Protein AF-A0A172WRQ0-F1 (afdb_monomer)

pLDDT: mean 85.92, std 15.56, range [36.5, 96.69]

Organism: Stutzerimonas stutzeri (NCBI:txid316)

Solvent-accessible surface area (backbone atoms only —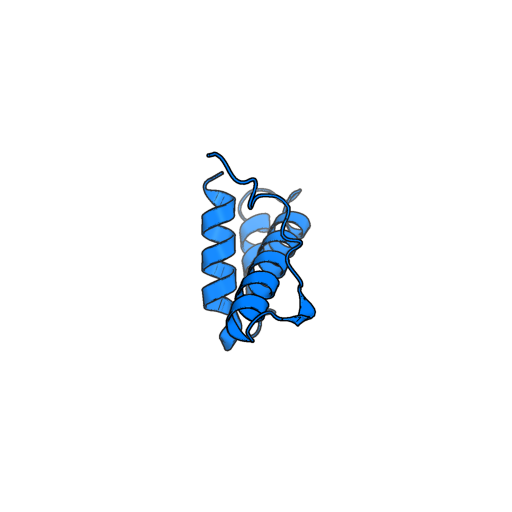 not comparable to full-atom values): 4396 Å² total; per-residue (Å²): 134,89,76,79,70,87,72,68,74,82,58,75,84,77,52,52,72,66,59,50,50,53,53,51,18,41,52,50,26,51,50,52,50,61,76,36,60,91,47,61,72,72,58,23,54,52,52,50,51,55,58,52,67,74,41,56,75,89,50,35,65,54,22,52,52,38,39,51,68,60,68,77,108

Secondary structure (DSSP, 8-state):
----GGGS---GGG--HHHHHHHHHHHHHHHHHHHTTT--HHHHHHHHHHHHHTS-TTTHHHHHHHHHHHH--

Structure (mmCIF, N/CA/C/O backbone):
data_AF-A0A172WRQ0-F1
#
_entry.id   AF-A0A172WRQ0-F1
#
loop_
_atom_site.group_PDB
_atom_site.id
_atom_site.type_symbol
_atom_site.label_atom_id
_atom_site.label_alt_id
_atom_site.label_comp_id
_atom_site.label_asym_id
_atom_site.label_entity_id
_atom_site.label_seq_id
_atom_site.pdbx_PDB_ins_code
_atom_site.Cartn_x
_atom_site.Cartn_y
_atom_site.Cartn_z
_atom_site.occupancy
_atom_site.B_iso_or_equiv
_atom_site.auth_seq_id
_atom_site.auth_comp_id
_atom_site.auth_asym_id
_atom_site.auth_atom_id
_atom_site.pdbx_PDB_model_num
ATOM 1 N N . MET A 1 1 ? 13.931 27.192 -26.735 1.00 36.50 1 MET A N 1
ATOM 2 C CA . MET A 1 1 ? 13.138 26.157 -27.431 1.00 36.50 1 MET A CA 1
ATOM 3 C C . MET A 1 1 ? 12.547 25.227 -26.385 1.00 36.50 1 MET A C 1
ATOM 5 O O . MET A 1 1 ? 13.209 24.311 -25.921 1.00 36.50 1 MET A O 1
ATOM 9 N N . THR A 1 2 ? 11.339 25.533 -25.926 1.00 49.31 2 THR A N 1
ATOM 10 C CA . THR A 1 2 ? 10.562 24.719 -24.986 1.00 49.31 2 THR A CA 1
ATOM 11 C C . THR A 1 2 ? 9.841 23.630 -25.774 1.00 49.31 2 THR A C 1
ATOM 13 O O . THR A 1 2 ? 8.708 23.809 -26.211 1.00 49.31 2 THR A O 1
ATOM 16 N N . SER A 1 3 ? 10.520 22.507 -26.007 1.00 45.72 3 SER A N 1
ATOM 17 C CA . SER A 1 3 ? 9.869 21.330 -26.584 1.00 45.72 3 SER A CA 1
ATOM 18 C C . SER A 1 3 ? 9.045 20.636 -25.508 1.00 45.72 3 SER A C 1
ATOM 20 O O . SER A 1 3 ? 9.563 20.165 -24.497 1.00 45.72 3 SER A O 1
ATOM 22 N N . SER A 1 4 ? 7.738 20.618 -25.743 1.00 50.94 4 SER A N 1
ATOM 23 C CA . SER A 1 4 ? 6.705 19.969 -24.945 1.00 50.94 4 SER A CA 1
ATOM 24 C C . SER A 1 4 ? 6.926 18.450 -24.883 1.00 50.94 4 SER A C 1
ATOM 26 O O . SER A 1 4 ? 6.339 17.688 -25.643 1.00 50.94 4 SER A O 1
ATOM 28 N N . ALA A 1 5 ? 7.778 17.984 -23.965 1.00 48.56 5 ALA A N 1
ATOM 29 C CA . ALA A 1 5 ? 7.877 16.564 -23.606 1.00 48.56 5 ALA A CA 1
ATOM 30 C C . ALA A 1 5 ? 6.696 1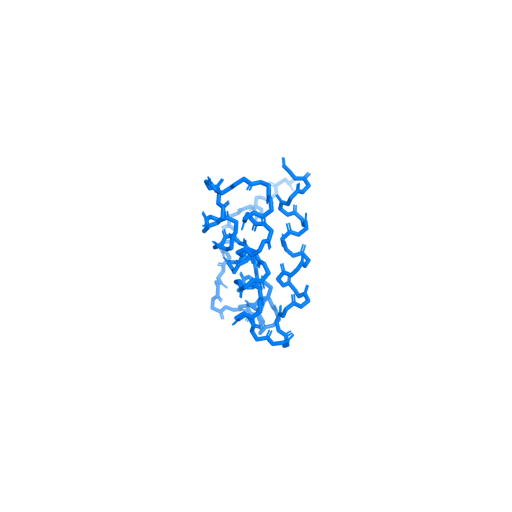6.098 -22.724 1.00 48.56 5 ALA A C 1
ATOM 32 O O . ALA A 1 5 ? 6.635 14.941 -22.319 1.00 48.56 5 ALA A O 1
ATOM 33 N N . ALA A 1 6 ? 5.745 16.990 -22.425 1.00 52.78 6 ALA A N 1
ATOM 34 C CA . ALA A 1 6 ? 4.645 16.745 -21.495 1.00 52.78 6 ALA A CA 1
ATOM 35 C C . ALA A 1 6 ? 3.557 15.791 -22.031 1.00 52.78 6 ALA A C 1
ATOM 37 O O . ALA A 1 6 ? 2.709 15.365 -21.256 1.00 52.78 6 ALA A O 1
ATOM 38 N N . ASN A 1 7 ? 3.593 15.427 -23.321 1.00 50.12 7 ASN A N 1
ATOM 39 C CA . ASN A 1 7 ? 2.599 14.561 -23.973 1.00 50.12 7 ASN A CA 1
ATOM 40 C C . ASN A 1 7 ? 3.208 13.342 -24.690 1.00 50.12 7 ASN A C 1
ATOM 42 O O . ASN A 1 7 ? 2.579 12.762 -25.575 1.00 50.12 7 ASN A O 1
ATOM 46 N N . ALA A 1 8 ? 4.414 12.906 -24.314 1.00 57.78 8 ALA A N 1
ATOM 47 C CA . ALA A 1 8 ? 4.838 11.551 -24.653 1.00 57.78 8 ALA A CA 1
ATOM 48 C C . ALA A 1 8 ? 3.996 10.592 -23.799 1.00 57.78 8 ALA A C 1
ATOM 50 O O . ALA A 1 8 ? 4.276 10.402 -22.618 1.00 57.78 8 ALA A O 1
ATOM 51 N N . GLY A 1 9 ? 2.899 10.073 -24.360 1.00 57.56 9 GLY A N 1
ATOM 52 C CA . GLY A 1 9 ? 2.006 9.158 -23.654 1.00 57.56 9 GLY A CA 1
ATOM 53 C C . GLY A 1 9 ? 2.811 8.053 -22.969 1.00 57.56 9 GLY A C 1
ATOM 54 O O . GLY A 1 9 ? 3.569 7.337 -23.622 1.00 57.56 9 GLY A O 1
ATOM 55 N N . PHE A 1 10 ? 2.683 7.939 -21.646 1.00 67.88 10 PHE A N 1
ATOM 56 C CA . PHE A 1 10 ? 3.367 6.905 -20.877 1.00 67.88 10 PHE A CA 1
ATOM 57 C C . PHE A 1 10 ? 2.807 5.542 -21.286 1.00 67.88 10 PHE A C 1
ATOM 59 O O . PHE A 1 10 ? 1.746 5.127 -20.816 1.00 67.88 10 PHE A O 1
ATOM 66 N N . ASN A 1 11 ? 3.501 4.844 -22.186 1.00 78.88 11 ASN A N 1
ATOM 67 C CA . ASN A 1 11 ? 3.101 3.505 -22.585 1.00 78.88 11 ASN A CA 1
ATOM 68 C C . ASN A 1 11 ? 3.321 2.545 -21.408 1.00 78.88 11 ASN A C 1
ATOM 70 O O . ASN A 1 11 ? 4.437 2.123 -21.111 1.00 78.88 11 ASN A O 1
ATO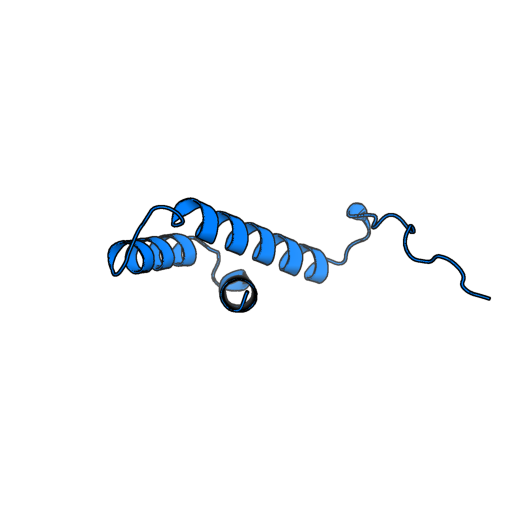M 74 N N . LEU A 1 12 ? 2.233 2.174 -20.734 1.00 75.44 12 LEU A N 1
ATOM 75 C CA . LEU A 1 12 ? 2.282 1.255 -19.597 1.00 75.44 12 LEU A CA 1
ATOM 76 C C . LEU A 1 12 ? 2.814 -0.133 -19.988 1.00 75.44 12 LEU A C 1
ATOM 78 O O . LEU A 1 12 ? 3.315 -0.857 -19.124 1.00 75.44 12 LEU A O 1
ATOM 82 N N . ALA A 1 13 ? 2.739 -0.509 -21.270 1.00 80.19 13 ALA A N 1
ATOM 83 C CA . ALA A 1 13 ? 3.249 -1.785 -21.759 1.00 80.19 13 ALA A CA 1
ATOM 84 C C . ALA A 1 13 ? 4.782 -1.861 -21.683 1.00 80.19 13 ALA A C 1
ATOM 86 O O . ALA A 1 13 ? 5.313 -2.921 -21.342 1.00 80.19 13 ALA A O 1
ATOM 87 N N . THR A 1 14 ? 5.486 -0.742 -21.886 1.00 85.31 14 THR A N 1
ATOM 88 C CA . THR A 1 14 ? 6.960 -0.685 -21.927 1.00 85.31 14 THR A CA 1
ATOM 89 C C . THR A 1 14 ? 7.610 -0.520 -20.555 1.00 85.31 14 THR A C 1
ATOM 91 O O . THR A 1 14 ? 8.827 -0.388 -20.466 1.00 85.31 14 THR A O 1
ATOM 94 N N . LEU A 1 15 ? 6.828 -0.504 -19.474 1.00 84.56 15 LEU A N 1
ATOM 95 C CA . LEU A 1 15 ? 7.369 -0.347 -18.127 1.00 84.56 15 LEU A CA 1
ATOM 96 C C . LEU A 1 15 ? 8.265 -1.523 -17.729 1.00 84.56 15 LEU A C 1
ATOM 98 O O . LEU A 1 15 ? 7.980 -2.682 -18.022 1.00 84.56 15 LEU A O 1
ATOM 102 N N . THR A 1 16 ? 9.327 -1.248 -16.983 1.00 90.12 16 THR A N 1
ATOM 103 C CA . THR A 1 16 ? 10.097 -2.316 -16.338 1.00 90.12 16 THR A CA 1
ATOM 104 C C . THR A 1 16 ? 9.244 -3.021 -15.279 1.00 90.12 16 THR A C 1
ATOM 106 O O . THR A 1 16 ? 8.238 -2.481 -14.806 1.00 90.12 16 THR A O 1
ATOM 109 N N . ALA A 1 17 ? 9.626 -4.242 -14.896 1.00 88.12 17 ALA A N 1
ATOM 110 C CA . ALA A 1 17 ? 8.957 -4.961 -13.810 1.00 88.12 17 ALA A CA 1
ATOM 111 C C . ALA A 1 17 ? 8.951 -4.137 -12.508 1.00 88.12 17 ALA A C 1
ATOM 113 O O . ALA A 1 17 ? 7.911 -4.032 -11.860 1.00 88.12 17 ALA A O 1
ATOM 114 N N . ASP A 1 18 ? 10.059 -3.458 -12.204 1.00 88.06 18 ASP A N 1
ATOM 115 C CA . ASP A 1 18 ? 10.190 -2.597 -11.025 1.00 88.06 18 ASP A CA 1
ATOM 116 C C . ASP A 1 18 ? 9.243 -1.395 -11.075 1.00 88.06 18 ASP A C 1
ATOM 118 O O . ASP A 1 18 ? 8.538 -1.108 -10.107 1.00 88.06 18 ASP A O 1
ATOM 122 N N . ALA A 1 19 ? 9.142 -0.723 -12.227 1.00 88.62 19 ALA A N 1
ATOM 123 C CA . ALA A 1 19 ? 8.210 0.388 -12.392 1.00 88.62 19 ALA A CA 1
ATOM 124 C C . ALA A 1 19 ? 6.750 -0.073 -12.236 1.00 88.62 19 ALA A C 1
ATOM 126 O O . ALA A 1 19 ? 5.941 0.607 -11.601 1.00 88.62 19 ALA A O 1
ATOM 127 N N . ARG A 1 20 ? 6.410 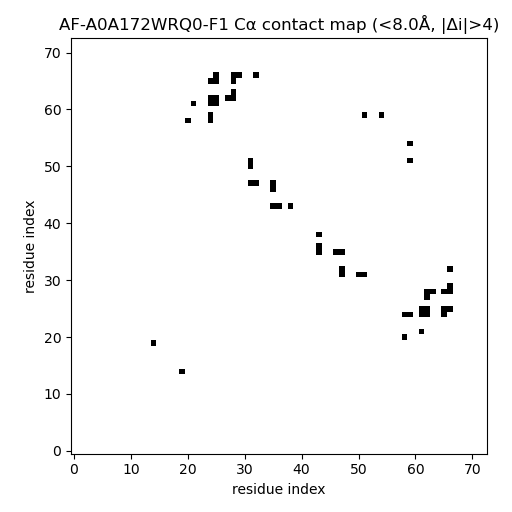-1.265 -12.747 1.00 90.25 20 ARG A N 1
ATOM 128 C CA . ARG A 1 20 ? 5.086 -1.870 -12.527 1.00 90.25 20 ARG A CA 1
ATOM 129 C C . ARG A 1 20 ? 4.855 -2.214 -11.056 1.00 90.25 20 ARG A C 1
ATOM 131 O O . ARG A 1 20 ? 3.750 -1.992 -10.562 1.00 90.25 20 ARG A O 1
ATOM 138 N N . ALA A 1 21 ? 5.868 -2.709 -10.347 1.00 91.00 21 ALA A N 1
ATOM 139 C CA . ALA A 1 21 ? 5.779 -3.014 -8.922 1.00 91.00 21 ALA A CA 1
ATOM 140 C C . ALA A 1 21 ? 5.504 -1.753 -8.089 1.00 91.00 21 ALA A C 1
ATOM 142 O O . ALA A 1 21 ? 4.624 -1.778 -7.229 1.00 91.00 21 ALA A O 1
ATOM 143 N N . LEU A 1 22 ? 6.164 -0.631 -8.400 1.00 91.81 22 LEU A N 1
ATOM 144 C CA . LEU A 1 22 ? 5.913 0.659 -7.748 1.00 91.81 22 LEU A CA 1
ATOM 145 C C . LEU A 1 22 ? 4.488 1.168 -7.999 1.00 91.81 22 LEU A C 1
ATOM 147 O O . LEU A 1 22 ? 3.807 1.583 -7.062 1.00 91.81 22 LEU A O 1
ATOM 151 N N . ILE A 1 23 ? 3.997 1.075 -9.238 1.00 92.50 23 ILE A N 1
ATOM 152 C CA . ILE A 1 23 ? 2.611 1.443 -9.570 1.00 92.50 23 ILE A CA 1
ATOM 153 C C . ILE A 1 23 ? 1.617 0.556 -8.818 1.00 92.50 23 ILE A C 1
ATOM 155 O O . ILE A 1 23 ? 0.621 1.043 -8.287 1.00 92.50 23 ILE A O 1
ATOM 159 N N . ASN A 1 24 ? 1.865 -0.751 -8.762 1.00 94.12 24 ASN A N 1
ATOM 160 C CA . ASN A 1 24 ? 0.993 -1.674 -8.045 1.00 94.12 24 ASN A CA 1
ATOM 161 C C . ASN A 1 24 ? 1.005 -1.400 -6.539 1.00 94.12 24 ASN A C 1
ATOM 163 O O . ASN A 1 24 ? -0.055 -1.421 -5.914 1.00 94.12 24 ASN A O 1
ATOM 167 N N . ALA A 1 25 ? 2.165 -1.076 -5.967 1.00 94.69 25 ALA A N 1
ATOM 168 C CA . ALA A 1 25 ? 2.269 -0.679 -4.572 1.00 94.69 25 ALA A CA 1
ATOM 169 C C . ALA A 1 25 ? 1.469 0.603 -4.280 1.00 94.69 25 ALA A C 1
ATOM 171 O O . ALA A 1 25 ? 0.740 0.669 -3.289 1.00 94.69 25 ALA A O 1
ATOM 172 N N . ASP A 1 26 ? 1.534 1.591 -5.174 1.00 94.69 26 ASP A N 1
ATOM 173 C CA . ASP A 1 26 ? 0.766 2.830 -5.058 1.00 94.69 26 ASP A CA 1
ATOM 174 C C . ASP A 1 26 ? -0.752 2.602 -5.177 1.00 94.69 26 ASP A C 1
ATOM 176 O O . ASP A 1 26 ? -1.531 3.130 -4.375 1.00 94.69 26 ASP A O 1
ATOM 180 N N . LYS A 1 27 ? -1.184 1.738 -6.105 1.00 95.06 27 LYS A N 1
ATOM 181 C CA . LYS A 1 27 ? -2.588 1.307 -6.224 1.00 95.06 27 LYS A CA 1
ATOM 182 C C . LYS A 1 27 ? -3.085 0.648 -4.938 1.00 95.06 27 LYS A C 1
ATOM 184 O O . LYS A 1 27 ? -4.173 0.978 -4.468 1.00 95.06 27 LYS A O 1
ATOM 189 N N . GLN A 1 28 ? -2.288 -0.245 -4.349 1.00 96.25 28 GLN A N 1
ATOM 190 C CA . GLN A 1 28 ? -2.627 -0.892 -3.079 1.00 96.25 28 GLN A CA 1
ATOM 191 C C . GLN A 1 28 ? -2.715 0.124 -1.937 1.00 96.25 28 GLN A C 1
ATOM 193 O O . GLN A 1 28 ? -3.693 0.128 -1.195 1.00 96.25 28 GLN A O 1
ATOM 198 N N . ALA A 1 29 ? -1.760 1.050 -1.830 1.00 95.88 29 ALA A N 1
ATOM 199 C CA . ALA A 1 29 ? -1.809 2.119 -0.834 1.00 95.88 29 ALA A CA 1
ATOM 200 C C . ALA A 1 29 ? -3.068 2.997 -0.977 1.00 95.88 29 ALA A C 1
ATOM 202 O O . ALA A 1 29 ? -3.712 3.341 0.019 1.00 95.88 29 ALA A O 1
ATOM 203 N N . CYS A 1 30 ? -3.455 3.333 -2.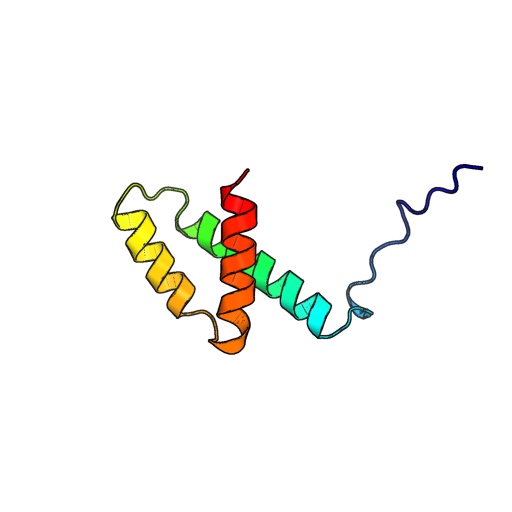212 1.00 95.94 30 CYS A N 1
ATOM 204 C CA . CYS A 1 30 ? -4.683 4.070 -2.503 1.00 95.94 30 CYS A CA 1
ATOM 205 C C . CYS A 1 30 ? -5.933 3.291 -2.065 1.00 95.94 30 CYS A C 1
ATOM 207 O O . CYS A 1 30 ? -6.783 3.841 -1.360 1.00 95.94 30 CYS A O 1
ATOM 209 N N . LEU A 1 31 ? -6.009 2.001 -2.409 1.00 95.69 31 LEU A N 1
ATOM 210 C CA . LEU A 1 31 ? -7.110 1.125 -2.014 1.00 95.69 31 LEU A CA 1
ATOM 211 C C . LEU A 1 31 ? -7.225 1.010 -0.489 1.00 95.69 31 LEU A C 1
ATOM 213 O O . LEU A 1 31 ? -8.325 1.146 0.045 1.00 95.69 31 LEU A O 1
ATOM 217 N N . ILE A 1 32 ? -6.105 0.814 0.215 1.00 95.31 32 ILE A N 1
ATOM 218 C CA . ILE A 1 32 ? -6.075 0.752 1.682 1.00 95.31 32 ILE A CA 1
ATOM 219 C C . ILE A 1 32 ? -6.641 2.046 2.270 1.00 95.31 32 ILE A C 1
ATOM 221 O O . ILE A 1 32 ? -7.558 1.978 3.086 1.00 95.31 32 ILE A O 1
ATOM 225 N N . ARG A 1 33 ? -6.172 3.227 1.825 1.00 94.31 33 ARG A N 1
ATOM 226 C CA . ARG A 1 33 ? -6.714 4.515 2.303 1.00 94.31 33 ARG A CA 1
ATOM 227 C C . ARG A 1 33 ? -8.207 4.649 2.037 1.00 94.31 33 ARG A C 1
ATOM 229 O O . ARG A 1 33 ? -8.919 5.133 2.909 1.00 94.31 33 ARG A O 1
ATOM 236 N N . TRP A 1 34 ? -8.672 4.236 0.861 1.00 95.00 34 TRP A N 1
ATOM 237 C CA . TRP A 1 34 ? -10.087 4.302 0.510 1.00 95.00 34 TRP A CA 1
ATOM 238 C C . TRP A 1 34 ? -10.936 3.404 1.417 1.00 95.00 34 TRP A C 1
ATOM 240 O O . TRP A 1 34 ? -11.941 3.857 1.956 1.00 95.00 34 TRP A O 1
ATOM 250 N N . LYS A 1 35 ? -10.492 2.167 1.671 1.00 94.88 35 LYS A N 1
ATOM 251 C CA . LYS A 1 35 ? -11.191 1.203 2.536 1.00 94.88 35 LYS A CA 1
ATOM 252 C C . LYS A 1 35 ? -11.307 1.659 3.989 1.00 94.88 35 LYS A C 1
ATOM 254 O O . LYS A 1 35 ? -12.262 1.280 4.657 1.00 94.88 35 LYS A O 1
ATOM 259 N N . VAL A 1 36 ? -10.356 2.455 4.475 1.00 95.06 36 VAL A N 1
ATOM 260 C CA . VAL A 1 36 ? -10.351 2.957 5.860 1.00 95.06 36 VAL A CA 1
ATOM 261 C C . VAL A 1 36 ? -10.754 4.429 5.972 1.00 95.06 36 VAL A C 1
ATOM 263 O O . VAL A 1 36 ? -10.618 5.013 7.045 1.00 95.06 36 VAL A O 1
ATOM 266 N N . ARG A 1 37 ? -11.214 5.055 4.880 1.00 93.50 37 ARG A N 1
ATOM 267 C CA . ARG A 1 37 ? -11.482 6.501 4.811 1.00 93.50 37 ARG A CA 1
ATOM 268 C C . ARG A 1 37 ? -12.484 6.960 5.866 1.00 93.50 37 ARG A C 1
ATOM 270 O O . ARG A 1 37 ? -12.264 7.989 6.496 1.00 93.50 37 ARG A O 1
ATOM 277 N N . ASP A 1 38 ? -13.543 6.181 6.050 1.00 94.69 38 ASP A N 1
ATOM 278 C CA . ASP A 1 38 ? -14.676 6.546 6.901 1.00 94.69 38 ASP A CA 1
ATOM 279 C C . ASP A 1 38 ? -14.511 6.015 8.345 1.00 94.69 38 ASP A C 1
ATOM 281 O O . ASP A 1 38 ? -15.310 6.322 9.229 1.00 94.69 38 ASP A O 1
ATOM 285 N N . LEU A 1 39 ? -13.429 5.268 8.611 1.00 94.12 39 LEU A N 1
ATOM 286 C CA . LEU A 1 39 ? -13.055 4.793 9.943 1.00 94.12 39 LEU A CA 1
ATOM 287 C C . LEU A 1 39 ? -12.260 5.865 10.698 1.00 94.12 39 LEU A C 1
ATOM 289 O O . LEU A 1 39 ? -11.482 6.624 10.114 1.00 94.12 39 LEU A O 1
ATOM 293 N N . LYS A 1 40 ? -12.406 5.902 12.026 1.00 91.56 40 LYS A N 1
ATOM 294 C CA . LYS A 1 40 ? -11.712 6.862 12.896 1.00 91.56 40 LYS A CA 1
ATOM 295 C C . LYS A 1 40 ? -10.909 6.158 13.986 1.00 91.56 40 LYS A C 1
ATOM 297 O O . LYS A 1 40 ? -11.270 5.070 14.430 1.00 91.56 40 LYS A O 1
ATOM 302 N N . GLY A 1 41 ? -9.835 6.817 14.422 1.00 90.94 41 GLY A N 1
ATOM 303 C CA . GLY A 1 41 ? -9.047 6.413 15.586 1.00 90.94 41 GLY A CA 1
ATOM 304 C C . GLY A 1 41 ? -8.567 4.952 15.531 1.00 90.94 41 GLY A C 1
ATOM 305 O O . GLY A 1 41 ? -8.128 4.506 14.469 1.00 90.94 41 GLY A O 1
ATOM 306 N N . PRO A 1 42 ? -8.675 4.192 16.637 1.00 93.19 42 PRO A N 1
ATOM 307 C CA . PRO A 1 42 ? -8.132 2.832 16.737 1.00 93.19 42 PRO A CA 1
ATOM 308 C C . PRO A 1 42 ? -8.655 1.851 15.682 1.00 93.19 42 PRO A C 1
ATOM 310 O O . PRO A 1 42 ? -7.924 0.964 15.245 1.00 93.19 42 PRO A O 1
ATOM 313 N N . GLU A 1 43 ? -9.904 2.015 15.243 1.00 93.50 43 GLU A N 1
ATOM 314 C CA . GLU A 1 43 ? -10.517 1.106 14.272 1.00 93.50 43 GLU A CA 1
ATOM 315 C C . GLU A 1 43 ? -9.902 1.261 12.879 1.00 93.50 43 GLU A C 1
ATOM 317 O O . GLU A 1 43 ? -9.641 0.276 12.185 1.00 93.50 43 GLU A O 1
ATOM 322 N N . LYS A 1 44 ? -9.587 2.503 12.499 1.00 93.25 44 LYS A N 1
ATOM 323 C CA . LYS A 1 44 ? -8.869 2.802 11.260 1.00 93.25 44 LYS A CA 1
ATOM 324 C C . LYS A 1 44 ? -7.499 2.131 11.245 1.00 93.25 44 LYS A C 1
ATOM 326 O O . LYS A 1 44 ? -7.125 1.523 10.243 1.00 93.25 44 LYS A O 1
ATOM 331 N N . ASP A 1 45 ? -6.773 2.220 12.354 1.00 91.88 45 ASP A N 1
ATOM 332 C CA . ASP A 1 45 ? -5.434 1.646 12.475 1.00 91.88 45 ASP A CA 1
ATOM 333 C C . ASP A 1 45 ? -5.477 0.117 12.469 1.00 91.88 45 ASP A C 1
ATOM 335 O O . ASP A 1 45 ? -4.675 -0.522 11.782 1.00 91.88 45 ASP A O 1
ATOM 339 N N . ARG A 1 46 ? -6.444 -0.481 13.176 1.00 95.12 46 ARG A N 1
ATOM 340 C CA . ARG A 1 46 ? -6.669 -1.931 13.176 1.00 95.12 46 ARG A CA 1
ATOM 341 C C . ARG A 1 46 ? -6.949 -2.439 11.766 1.00 95.12 46 ARG A C 1
ATOM 343 O O . ARG A 1 46 ? -6.242 -3.325 11.288 1.00 95.12 46 ARG A O 1
ATOM 350 N N . GLN A 1 47 ? -7.923 -1.842 11.080 1.00 95.50 47 GLN A N 1
ATOM 351 C CA . GLN A 1 47 ? -8.281 -2.252 9.726 1.00 95.50 47 GLN A CA 1
ATOM 352 C C . GLN A 1 47 ? -7.138 -1.993 8.736 1.00 95.50 47 GLN A C 1
ATOM 354 O O . GLN A 1 47 ? -6.871 -2.823 7.869 1.00 95.50 47 GLN A O 1
ATOM 359 N N . GLY A 1 48 ? -6.408 -0.886 8.890 1.00 93.94 48 GLY A N 1
ATOM 360 C CA . GLY A 1 48 ? -5.221 -0.587 8.091 1.00 93.94 48 GLY A CA 1
ATOM 361 C C . GLY A 1 48 ? -4.138 -1.662 8.220 1.00 93.94 48 GLY A C 1
ATOM 36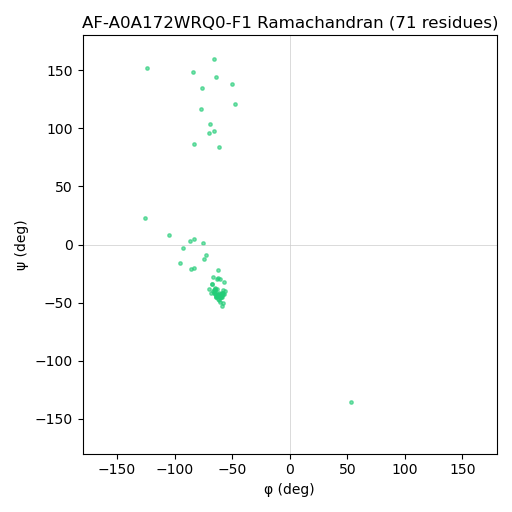2 O O . GLY A 1 48 ? -3.587 -2.095 7.209 1.00 93.94 48 GLY A O 1
ATOM 363 N N . ARG A 1 49 ? -3.874 -2.151 9.440 1.00 94.81 49 ARG A N 1
ATOM 364 C CA . ARG A 1 49 ? -2.921 -3.250 9.684 1.00 94.81 49 ARG A CA 1
ATOM 365 C C . ARG A 1 49 ? -3.376 -4.561 9.049 1.00 94.81 49 ARG A C 1
ATOM 367 O O . ARG A 1 49 ? -2.554 -5.235 8.439 1.00 94.81 49 ARG A O 1
ATOM 374 N N . VAL A 1 50 ? -4.664 -4.897 9.147 1.00 96.69 50 VAL A N 1
ATOM 375 C CA . VAL A 1 50 ? -5.232 -6.106 8.523 1.00 96.69 50 VAL A CA 1
ATOM 376 C C . VAL A 1 50 ? -5.084 -6.053 7.003 1.00 96.69 50 VAL A C 1
ATOM 378 O O . VAL A 1 50 ? -4.595 -7.001 6.392 1.00 96.69 50 VAL A O 1
ATOM 381 N N . LEU A 1 51 ? -5.438 -4.924 6.387 1.00 96.06 51 LEU A N 1
ATOM 382 C CA . LEU A 1 51 ? -5.315 -4.750 4.940 1.00 96.06 51 LEU A CA 1
ATOM 383 C C . LEU A 1 51 ? -3.853 -4.784 4.480 1.00 96.06 51 LEU A C 1
ATOM 385 O O . LEU A 1 51 ? -3.550 -5.376 3.448 1.00 96.06 51 LE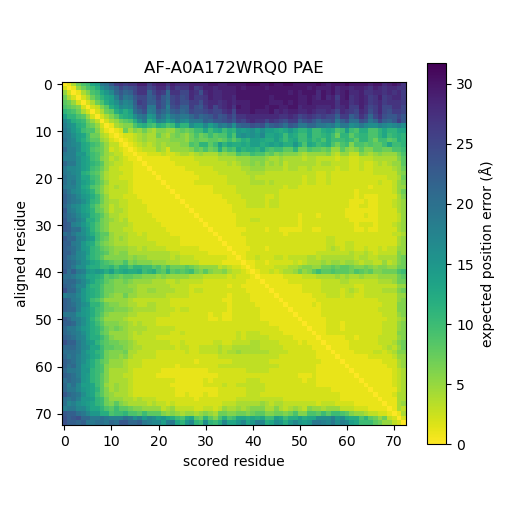U A O 1
ATOM 389 N N . LEU A 1 52 ? -2.936 -4.198 5.254 1.00 94.88 52 LEU A N 1
ATOM 390 C CA . LEU A 1 52 ? -1.506 -4.265 4.962 1.00 94.88 52 LEU A CA 1
ATOM 391 C C . LEU A 1 52 ? -0.948 -5.689 5.120 1.00 94.88 52 LEU A C 1
ATOM 393 O O . LEU A 1 52 ? -0.062 -6.083 4.365 1.00 94.88 52 LEU A O 1
ATOM 397 N N . ALA A 1 53 ? -1.466 -6.471 6.069 1.00 95.44 53 ALA A N 1
ATOM 398 C CA . ALA A 1 53 ? -1.065 -7.861 6.268 1.00 95.44 53 ALA A CA 1
ATOM 399 C C . ALA A 1 53 ? -1.471 -8.773 5.097 1.00 95.44 53 ALA A C 1
ATOM 401 O O . ALA A 1 53 ? -0.776 -9.749 4.828 1.00 95.44 53 ALA A O 1
ATOM 402 N N . ALA A 1 54 ? -2.541 -8.430 4.372 1.00 95.50 54 ALA A N 1
ATOM 403 C CA . ALA A 1 54 ? -2.963 -9.135 3.162 1.00 95.50 54 ALA A CA 1
ATOM 404 C C . ALA A 1 54 ? -2.074 -8.842 1.934 1.00 95.50 54 ALA A C 1
ATOM 406 O O . ALA A 1 54 ? -2.172 -9.534 0.921 1.00 95.50 54 ALA A O 1
ATOM 407 N N . VAL A 1 55 ? -1.201 -7.829 1.999 1.00 94.31 55 VAL A N 1
ATOM 408 C CA . VAL A 1 55 ? -0.227 -7.539 0.939 1.00 94.31 55 VAL A CA 1
ATOM 409 C C . VAL A 1 55 ? 0.929 -8.549 1.015 1.00 94.31 55 VAL A C 1
ATOM 411 O O . VAL A 1 55 ? 1.468 -8.754 2.115 1.00 94.31 55 VAL A O 1
ATOM 414 N N . PRO A 1 56 ? 1.369 -9.123 -0.129 1.00 94.50 56 PRO A N 1
ATOM 415 C CA . PRO A 1 56 ? 2.546 -9.987 -0.187 1.00 94.50 56 PRO A CA 1
ATOM 416 C C . PRO A 1 56 ? 3.765 -9.349 0.486 1.00 94.50 56 PRO A C 1
ATOM 418 O O . PRO A 1 56 ? 4.026 -8.157 0.303 1.00 94.50 56 PRO A O 1
ATOM 421 N N . GLU A 1 57 ? 4.530 -10.135 1.243 1.00 94.75 57 GLU A N 1
ATOM 422 C CA . GLU A 1 57 ? 5.655 -9.621 2.038 1.00 94.75 57 GLU A CA 1
ATOM 423 C C . GLU A 1 57 ? 6.699 -8.892 1.185 1.00 94.75 57 GLU A C 1
ATOM 425 O O . GLU A 1 57 ? 7.157 -7.818 1.570 1.00 94.75 57 GLU A O 1
ATOM 430 N N . SER A 1 58 ? 6.984 -9.399 -0.018 1.00 92.56 58 SER A N 1
ATOM 431 C CA . SER A 1 58 ? 7.911 -8.782 -0.974 1.00 92.56 58 SER A CA 1
ATOM 432 C C . SER A 1 58 ? 7.475 -7.390 -1.452 1.00 92.56 58 SER A C 1
ATOM 434 O O . SER A 1 58 ? 8.318 -6.549 -1.750 1.00 92.56 58 SER A O 1
ATOM 436 N N . ALA A 1 59 ? 6.168 -7.111 -1.495 1.00 92.81 59 ALA A N 1
ATOM 437 C CA . ALA A 1 59 ? 5.615 -5.826 -1.930 1.00 92.81 59 ALA A CA 1
ATOM 438 C C . ALA A 1 59 ? 5.325 -4.866 -0.761 1.00 92.81 59 ALA A C 1
ATOM 440 O O . ALA A 1 59 ? 5.139 -3.662 -0.964 1.00 92.81 59 ALA A O 1
ATOM 441 N N . ARG A 1 60 ? 5.288 -5.378 0.475 1.00 94.38 60 ARG A N 1
ATOM 442 C CA . ARG A 1 60 ? 4.895 -4.624 1.671 1.00 94.38 60 ARG A CA 1
ATOM 443 C C . ARG A 1 60 ? 5.751 -3.375 1.924 1.00 94.38 60 ARG A C 1
ATOM 445 O O . ARG A 1 60 ? 5.149 -2.336 2.204 1.00 94.38 60 ARG A O 1
ATOM 452 N N . PRO A 1 61 ? 7.095 -3.391 1.781 1.00 96.12 61 PRO A N 1
ATOM 453 C CA . PRO A 1 61 ? 7.908 -2.188 1.978 1.00 96.12 61 PRO A CA 1
ATOM 454 C C . PRO A 1 61 ? 7.521 -1.049 1.027 1.00 96.12 61 PRO A C 1
ATOM 456 O O . PRO A 1 61 ? 7.367 0.094 1.461 1.00 96.12 61 PRO A O 1
ATOM 459 N N . ALA A 1 62 ? 7.282 -1.366 -0.250 1.00 95.81 62 ALA A N 1
ATOM 460 C CA . ALA A 1 62 ? 6.877 -0.386 -1.254 1.00 95.81 62 ALA A CA 1
ATOM 461 C C . ALA A 1 62 ? 5.478 0.185 -0.961 1.00 95.81 62 ALA A C 1
ATOM 463 O O . ALA A 1 62 ? 5.268 1.394 -1.064 1.00 95.81 62 ALA A O 1
ATOM 464 N N . VAL A 1 63 ? 4.531 -0.656 -0.523 1.00 95.88 63 VAL A N 1
ATOM 465 C CA . VAL A 1 63 ? 3.184 -0.204 -0.125 1.00 95.88 63 VAL A CA 1
ATOM 466 C C . VAL A 1 63 ? 3.240 0.703 1.104 1.00 95.88 63 VAL A C 1
ATOM 468 O O . VAL A 1 63 ? 2.573 1.735 1.134 1.00 95.88 63 VAL A O 1
ATOM 471 N N . VAL A 1 64 ? 4.060 0.370 2.107 1.00 95.44 64 VAL A N 1
ATOM 472 C CA . VAL A 1 64 ? 4.255 1.220 3.295 1.00 95.44 64 VAL A CA 1
ATOM 473 C C . VAL A 1 64 ? 4.859 2.570 2.911 1.00 95.44 64 VAL A C 1
ATOM 475 O O . VAL A 1 64 ? 4.393 3.601 3.398 1.00 95.44 64 VAL A O 1
ATOM 478 N N . ALA A 1 65 ? 5.861 2.590 2.029 1.00 95.81 65 ALA A N 1
ATOM 479 C CA . ALA A 1 65 ? 6.446 3.831 1.529 1.00 95.81 65 ALA A CA 1
ATOM 480 C C .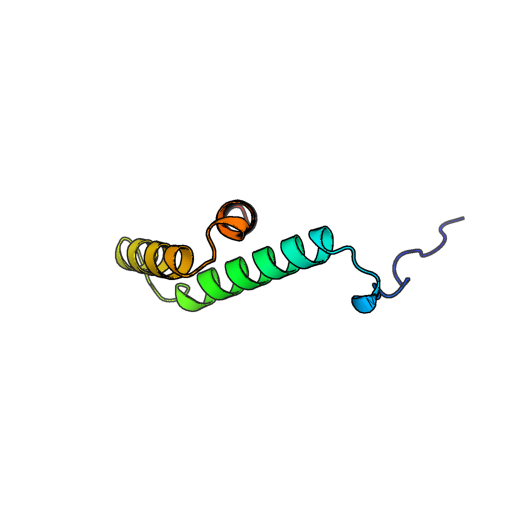 ALA A 1 65 ? 5.399 4.701 0.806 1.00 95.81 65 ALA A C 1
ATOM 482 O O . ALA A 1 65 ? 5.279 5.892 1.101 1.00 95.81 65 ALA A O 1
ATOM 483 N N . ALA A 1 66 ? 4.575 4.099 -0.057 1.00 95.06 66 ALA A N 1
ATOM 484 C CA . ALA A 1 66 ? 3.494 4.794 -0.758 1.00 95.06 66 ALA A CA 1
ATOM 485 C C . ALA A 1 66 ? 2.397 5.314 0.195 1.00 95.06 66 ALA A C 1
ATOM 487 O O . ALA A 1 66 ? 1.924 6.441 0.042 1.00 95.06 66 ALA A O 1
ATOM 488 N N . LEU A 1 67 ? 2.018 4.541 1.220 1.00 94.31 67 LEU A N 1
ATOM 489 C CA . LEU A 1 67 ? 1.075 4.981 2.257 1.00 94.31 67 LEU A CA 1
ATOM 490 C C . LEU A 1 67 ? 1.601 6.201 3.017 1.00 94.31 67 LEU A C 1
ATOM 492 O O . LEU A 1 67 ? 0.852 7.159 3.213 1.00 94.31 67 LEU A O 1
ATOM 496 N N . LYS A 1 68 ? 2.883 6.190 3.405 1.00 93.06 68 LYS A N 1
ATOM 497 C CA . LYS A 1 68 ? 3.534 7.324 4.079 1.00 93.06 68 LYS A CA 1
ATOM 498 C C . LYS A 1 68 ? 3.528 8.574 3.197 1.00 93.06 68 LYS A C 1
ATOM 500 O O . LYS A 1 68 ? 3.057 9.613 3.646 1.00 93.06 68 LYS A O 1
ATOM 505 N N . ALA A 1 69 ? 3.943 8.454 1.934 1.00 92.06 69 ALA A N 1
ATOM 506 C CA . ALA A 1 69 ? 3.963 9.568 0.980 1.00 92.06 69 ALA A CA 1
ATOM 507 C C . ALA A 1 69 ? 2.570 10.177 0.718 1.00 92.06 69 ALA A C 1
ATOM 509 O O . ALA A 1 69 ? 2.441 11.365 0.424 1.00 92.06 69 ALA A O 1
ATOM 510 N N . ARG A 1 70 ? 1.508 9.369 0.827 1.00 85.31 70 ARG A N 1
ATOM 511 C CA . ARG A 1 70 ? 0.112 9.817 0.688 1.00 85.31 70 ARG A CA 1
ATOM 512 C C . ARG A 1 70 ? -0.494 10.366 1.978 1.00 85.31 70 ARG A C 1
ATOM 514 O O . ARG A 1 70 ? -1.514 11.044 1.900 1.00 85.31 70 ARG A O 1
ATOM 521 N N . GLY A 1 71 ? 0.062 10.021 3.137 1.00 78.06 71 GLY A N 1
ATOM 522 C CA . GLY A 1 71 ? -0.368 10.523 4.443 1.00 78.06 71 GLY A CA 1
ATOM 523 C C . GLY A 1 71 ? 0.230 11.884 4.801 1.00 78.06 71 GLY A C 1
ATOM 524 O O . GLY A 1 71 ? -0.331 12.578 5.636 1.00 78.06 71 GLY A O 1
ATOM 525 N N . SER A 1 72 ? 1.334 12.271 4.156 1.00 64.06 72 SER A N 1
ATOM 526 C CA . SER A 1 72 ? 1.972 13.587 4.291 1.00 64.06 72 SER A CA 1
ATOM 527 C C . SER A 1 72 ? 1.349 14.687 3.414 1.00 64.06 72 SER A C 1
ATOM 529 O O . SER A 1 72 ? 1.901 15.781 3.347 1.00 64.06 72 SER A O 1
ATOM 531 N N . ARG A 1 73 ? 0.252 14.392 2.706 1.00 54.75 73 ARG A N 1
ATOM 532 C CA . ARG A 1 73 ? -0.543 15.335 1.904 1.00 54.75 73 ARG A CA 1
ATOM 533 C C . ARG A 1 73 ? -1.917 15.505 2.530 1.00 54.75 73 ARG A C 1
ATOM 535 O O . ARG A 1 73 ? -2.401 16.651 2.5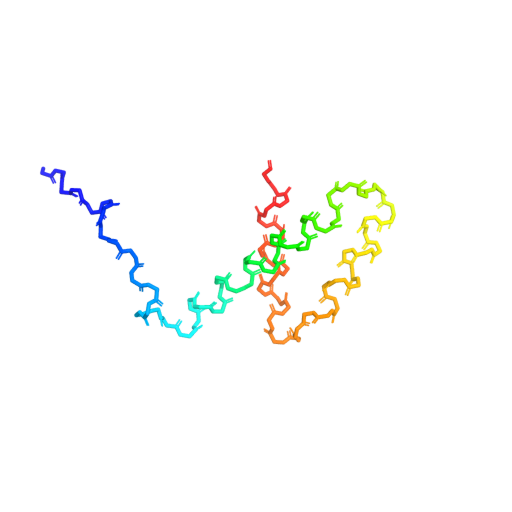14 1.00 54.75 73 ARG A O 1
#

Nearest PDB structures (foldseek):
  2ido-assembly1_B  TM=6.954E-01  e=2.532E+00  Punavirus P1
  3d3m-assembly2_B  TM=9.126E-01  e=8.245E+00  Homo sapiens
  6rmu-assembly1_C  TM=5.537E-01  e=4.847E+00  Staphylococcus aureus subsp. aureus Mu50

Foldseek 3Di:
DPDCPVPPPPPPVPDDPVRVLLVVLLVLLVVLCVVLVPPDDPVSVVSSVVSLVPDPPVSSVSNVVNNVVVVVD

Radius of gyration: 15.79 Å; Cα contacts (8 Å, |Δi|>4): 30; chains: 1; bounding box: 28×36×44 Å

Mean predicted aligned error: 7.37 Å

Sequence (73 aa):
MTSSAANAGFNLATLTADARALINADKQACLIRWKVRDLKGPEKDRQGRVLLAAVPESARPAVVAALKARGSR